Protein AF-A0A075U6Y6-F1 (afdb_monomer_lite)

Organism: NCBI:txid759620

Secondary structure (DSSP, 8-state):
--HHHHHHHHHHHHHHHHHIIIIIHHHHHHHHHHHHGGG-HHHHHHHHHHHHHHHHHHHHHHHHHHHH-

Structure (mmCIF, N/CA/C/O backbone):
data_AF-A0A075U6Y6-F1
#
_entry.id   AF-A0A075U6Y6-F1
#
loop_
_atom_site.group_PDB
_atom_site.id
_atom_site.type_symbol
_atom_site.label_atom_id
_atom_site.label_alt_id
_atom_site.label_comp_id
_atom_site.label_asym_id
_atom_site.label_entity_id
_atom_site.label_seq_id
_atom_site.pdbx_PDB_ins_code
_atom_site.Cartn_x
_atom_site.Cartn_y
_atom_site.Cartn_z
_atom_site.occupancy
_atom_site.B_iso_or_equiv
_atom_site.auth_seq_id
_atom_site.auth_comp_id
_atom_site.auth_asym_id
_atom_site.auth_atom_id
_atom_site.pdbx_PDB_model_num
ATOM 1 N N . MET A 1 1 ? 13.174 -15.291 -33.372 1.00 45.25 1 MET A N 1
ATOM 2 C CA . MET A 1 1 ? 12.200 -14.328 -32.799 1.00 45.25 1 MET A CA 1
ATOM 3 C C . MET A 1 1 ? 11.195 -14.966 -31.821 1.00 45.25 1 MET A C 1
ATOM 5 O O . MET A 1 1 ? 10.158 -14.376 -31.570 1.00 45.25 1 MET A O 1
ATOM 9 N N . MET A 1 2 ? 11.483 -16.128 -31.213 1.00 50.06 2 MET A N 1
ATOM 10 C CA . MET A 1 2 ? 10.564 -16.775 -30.252 1.00 50.06 2 MET A CA 1
ATOM 11 C C . MET A 1 2 ? 10.947 -16.511 -28.779 1.00 50.06 2 MET A C 1
ATOM 13 O O . MET A 1 2 ? 10.094 -16.513 -27.899 1.00 50.06 2 MET A O 1
ATOM 17 N N . LEU A 1 3 ? 12.223 -16.197 -28.519 1.00 51.47 3 LEU A N 1
ATOM 18 C CA . LEU A 1 3 ? 12.753 -15.880 -27.185 1.00 51.47 3 LEU A CA 1
ATOM 19 C C . LEU A 1 3 ? 12.248 -14.539 -26.624 1.00 51.47 3 LEU A C 1
ATOM 21 O O . LEU A 1 3 ? 11.992 -14.435 -25.430 1.00 51.47 3 LEU A O 1
ATOM 25 N N . THR A 1 4 ? 12.042 -13.526 -27.468 1.00 53.06 4 THR A N 1
ATOM 26 C CA . THR A 1 4 ? 11.588 -12.192 -27.035 1.00 53.06 4 THR A CA 1
ATOM 27 C C . THR A 1 4 ? 10.123 -12.180 -26.588 1.00 53.06 4 THR A C 1
ATOM 29 O O . THR A 1 4 ? 9.780 -11.506 -25.621 1.00 53.06 4 THR A O 1
ATOM 32 N N . LEU A 1 5 ? 9.265 -12.974 -27.237 1.00 49.88 5 LEU A N 1
ATOM 33 C CA . LEU A 1 5 ? 7.842 -13.112 -26.900 1.00 49.88 5 LEU A CA 1
ATOM 34 C C . LEU A 1 5 ? 7.627 -13.825 -25.554 1.00 49.88 5 LEU A C 1
ATOM 36 O O . LEU A 1 5 ? 6.776 -13.414 -24.765 1.00 49.88 5 LEU A O 1
ATOM 40 N N . SER A 1 6 ? 8.437 -14.848 -25.259 1.00 53.66 6 SER A N 1
ATOM 41 C CA . SER A 1 6 ? 8.396 -15.558 -23.974 1.00 53.66 6 SER A CA 1
ATOM 42 C C . SER A 1 6 ? 8.815 -14.657 -22.806 1.00 53.66 6 SER A C 1
ATOM 44 O O . SER A 1 6 ? 8.102 -14.603 -21.804 1.00 53.66 6 SER A O 1
ATOM 46 N N . VAL A 1 7 ? 9.905 -13.896 -22.950 1.00 53.41 7 VAL A N 1
ATOM 47 C CA . VAL A 1 7 ? 10.407 -12.990 -21.899 1.00 53.41 7 VAL A CA 1
ATOM 48 C C . VAL A 1 7 ? 9.457 -11.813 -21.652 1.00 53.41 7 VAL A C 1
ATOM 50 O O . VAL A 1 7 ? 9.257 -11.406 -20.508 1.00 53.41 7 VAL A O 1
ATOM 53 N N . ALA A 1 8 ? 8.811 -11.293 -22.700 1.00 53.38 8 ALA A N 1
ATOM 54 C CA . ALA A 1 8 ? 7.762 -10.287 -22.551 1.00 53.38 8 ALA A CA 1
ATOM 55 C C . ALA A 1 8 ? 6.555 -10.847 -21.768 1.00 53.38 8 ALA A C 1
ATOM 57 O O . ALA A 1 8 ? 6.091 -10.232 -20.813 1.00 53.38 8 ALA A O 1
ATOM 58 N N . SER A 1 9 ? 6.069 -12.048 -22.101 1.00 57.44 9 SER A N 1
ATOM 59 C CA . SER A 1 9 ? 4.911 -12.640 -21.405 1.00 57.44 9 SER A CA 1
ATOM 60 C C . SER A 1 9 ? 5.143 -12.871 -19.901 1.00 57.44 9 SER A C 1
ATOM 62 O O . SER A 1 9 ? 4.237 -12.664 -19.090 1.00 57.44 9 SER A O 1
ATOM 64 N N . THR A 1 10 ? 6.365 -13.240 -19.504 1.00 62.59 10 THR A N 1
ATOM 65 C CA . THR A 1 10 ? 6.724 -13.460 -18.096 1.00 62.59 10 THR A CA 1
ATOM 66 C C . THR A 1 10 ? 6.905 -12.151 -17.329 1.00 62.59 10 THR A C 1
ATOM 68 O O . THR A 1 10 ? 6.526 -12.084 -16.159 1.00 62.59 10 THR A O 1
ATOM 71 N N . THR A 1 11 ? 7.409 -11.097 -17.976 1.00 69.75 11 THR A N 1
ATOM 72 C CA . THR A 1 11 ? 7.573 -9.765 -17.366 1.00 69.75 11 THR A CA 1
ATOM 73 C C . THR A 1 11 ? 6.244 -9.045 -17.156 1.00 69.75 11 THR A C 1
ATOM 75 O O . THR A 1 11 ? 6.043 -8.474 -16.085 1.00 69.75 11 THR A O 1
ATOM 78 N N . TRP A 1 12 ? 5.290 -9.143 -18.087 1.00 74.12 12 TRP A N 1
ATOM 79 C CA . TRP A 1 12 ? 3.935 -8.602 -17.890 1.00 74.12 12 TRP A CA 1
ATOM 80 C C . TRP A 1 12 ? 3.207 -9.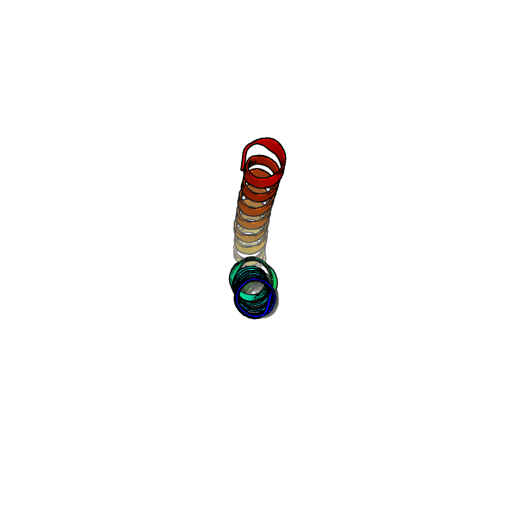272 -16.719 1.00 74.12 12 TRP A C 1
ATOM 82 O O . TRP A 1 12 ? 2.631 -8.588 -15.871 1.00 74.12 12 TRP A O 1
ATOM 92 N N . LEU A 1 13 ? 3.279 -10.605 -16.617 1.00 80.81 13 LEU A N 1
ATOM 93 C CA . LEU A 1 13 ? 2.692 -11.333 -15.490 1.00 80.81 13 LEU A CA 1
ATOM 94 C C . LEU A 1 13 ? 3.378 -10.976 -14.160 1.00 80.81 13 LEU A C 1
ATOM 96 O O . LEU A 1 13 ? 2.705 -10.850 -13.137 1.00 80.81 13 LEU A O 1
ATOM 100 N N . ALA A 1 14 ? 4.703 -10.805 -14.160 1.00 80.50 14 ALA A N 1
ATOM 101 C CA . ALA A 1 14 ? 5.447 -10.364 -12.982 1.00 80.50 14 ALA A CA 1
ATOM 102 C C . ALA A 1 14 ? 5.052 -8.939 -12.559 1.00 80.50 14 ALA A C 1
ATOM 104 O O . ALA A 1 14 ? 4.791 -8.711 -11.378 1.00 80.50 14 ALA A O 1
ATOM 105 N N . GLY A 1 15 ? 4.919 -8.012 -13.512 1.00 79.50 15 GLY A N 1
ATOM 106 C CA . GLY A 1 15 ? 4.446 -6.650 -13.265 1.00 79.50 15 GLY A CA 1
ATOM 107 C C . GLY A 1 15 ? 3.033 -6.619 -12.681 1.00 79.50 15 GLY A C 1
ATOM 108 O O . GLY A 1 15 ? 2.782 -5.913 -11.708 1.00 79.50 15 GLY A O 1
ATOM 109 N N . LEU A 1 16 ? 2.125 -7.453 -13.194 1.00 83.31 16 LEU A N 1
ATOM 110 C CA . LEU A 1 16 ? 0.750 -7.543 -12.695 1.00 83.31 16 LEU A CA 1
ATOM 111 C C . LEU A 1 16 ? 0.681 -8.141 -11.279 1.00 83.31 16 LEU A C 1
ATOM 113 O O . LEU A 1 16 ? -0.096 -7.677 -10.445 1.00 83.31 16 LEU A O 1
ATOM 117 N N . LYS A 1 17 ? 1.538 -9.124 -10.972 1.00 83.62 17 LYS A N 1
ATOM 118 C CA . LYS A 1 17 ? 1.696 -9.660 -9.609 1.00 83.62 17 LYS A CA 1
ATOM 119 C C . LYS A 1 17 ? 2.238 -8.605 -8.646 1.00 83.62 17 LYS A C 1
ATOM 121 O O . LYS A 1 17 ? 1.689 -8.450 -7.559 1.00 83.62 17 LYS A O 1
ATOM 126 N N . LEU A 1 18 ? 3.275 -7.867 -9.045 1.00 85.50 18 LEU A N 1
ATOM 127 C CA . LEU A 1 18 ? 3.843 -6.781 -8.242 1.00 85.50 18 LEU A CA 1
ATOM 128 C C . LEU A 1 18 ? 2.815 -5.674 -8.001 1.00 85.50 18 LEU A C 1
ATOM 130 O O . LEU A 1 18 ? 2.641 -5.251 -6.862 1.00 85.50 18 LEU A O 1
ATOM 134 N N . PHE A 1 19 ? 2.065 -5.275 -9.029 1.00 84.25 19 PHE A N 1
ATOM 135 C CA . PHE A 1 19 ? 0.952 -4.340 -8.885 1.00 84.25 19 PHE A CA 1
ATOM 136 C C . PHE A 1 19 ? -0.102 -4.860 -7.901 1.00 84.25 19 PHE A C 1
ATOM 138 O O . PHE A 1 19 ? -0.530 -4.131 -7.010 1.00 84.25 19 PHE A O 1
ATOM 145 N N . GLY A 1 20 ? -0.486 -6.134 -8.001 1.00 87.44 20 GLY A N 1
ATOM 146 C CA . GLY A 1 20 ? -1.408 -6.756 -7.051 1.00 87.44 20 GLY A CA 1
ATOM 147 C C . GLY A 1 20 ? -0.908 -6.684 -5.604 1.00 87.44 20 GLY A C 1
ATOM 148 O O . GLY A 1 20 ? -1.665 -6.331 -4.703 1.00 87.44 20 GLY A O 1
ATOM 149 N N . ILE A 1 21 ? 0.376 -6.958 -5.378 1.00 90.25 21 ILE A N 1
ATOM 150 C CA . ILE A 1 21 ? 0.986 -6.949 -4.040 1.00 90.25 21 ILE A CA 1
ATOM 151 C C . ILE A 1 21 ? 1.145 -5.528 -3.487 1.00 90.25 21 ILE A C 1
ATOM 153 O O . ILE A 1 21 ? 0.974 -5.328 -2.290 1.00 90.25 21 ILE A O 1
ATOM 157 N N . ILE A 1 22 ? 1.475 -4.553 -4.333 1.00 92.31 22 ILE A N 1
ATOM 158 C CA . ILE A 1 22 ? 1.795 -3.181 -3.910 1.00 92.31 22 ILE A CA 1
ATOM 159 C C . ILE A 1 22 ? 0.541 -2.297 -3.849 1.00 92.31 22 ILE A C 1
ATOM 161 O O . ILE A 1 22 ? 0.457 -1.396 -3.026 1.00 92.31 22 ILE A O 1
ATOM 165 N N . MET A 1 23 ? -0.459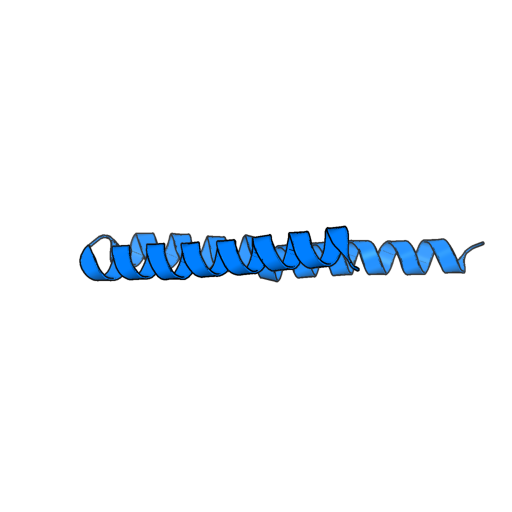 -2.539 -4.696 1.00 91.81 23 MET A N 1
ATOM 166 C CA . MET A 1 23 ? -1.653 -1.688 -4.774 1.00 91.81 23 MET A CA 1
ATOM 167 C C . MET A 1 23 ? -2.884 -2.392 -4.211 1.00 91.81 23 MET A C 1
ATOM 169 O O . MET A 1 23 ? -3.555 -1.866 -3.322 1.00 91.81 23 MET A O 1
ATOM 173 N N . VAL A 1 24 ? -3.188 -3.599 -4.693 1.00 92.31 24 VAL A N 1
ATOM 174 C CA . VAL A 1 24 ? -4.458 -4.270 -4.369 1.00 92.31 24 VAL A CA 1
ATOM 175 C C . VAL A 1 24 ? -4.458 -4.804 -2.939 1.00 92.31 24 VAL A C 1
ATOM 177 O O . VAL A 1 24 ? -5.391 -4.535 -2.182 1.00 92.31 24 VAL A O 1
ATOM 180 N N . LEU A 1 25 ? -3.408 -5.523 -2.540 1.00 93.00 25 LEU A N 1
ATOM 181 C CA . LEU A 1 25 ? -3.329 -6.128 -1.211 1.00 93.00 25 LEU A CA 1
ATOM 182 C C . LEU A 1 25 ? -3.365 -5.081 -0.076 1.00 93.00 25 LEU A C 1
ATOM 184 O O . LEU A 1 25 ? -4.180 -5.247 0.834 1.00 93.00 25 LEU A O 1
ATOM 188 N N . PRO A 1 26 ? -2.595 -3.976 -0.116 1.00 93.38 26 PRO A N 1
ATOM 189 C CA . PRO A 1 26 ? -2.640 -2.955 0.928 1.00 93.38 26 PRO A CA 1
ATOM 190 C C . PRO A 1 26 ? -3.985 -2.237 0.969 1.00 93.38 26 PRO A C 1
ATOM 192 O O . PRO A 1 26 ? -4.459 -1.903 2.049 1.00 93.38 26 PRO A O 1
ATOM 195 N N . THR A 1 27 ? -4.641 -2.066 -0.182 1.00 94.06 27 THR A N 1
ATOM 196 C CA . THR A 1 27 ? -5.991 -1.494 -0.253 1.00 94.06 27 THR A CA 1
ATOM 197 C C . THR A 1 27 ? -7.011 -2.394 0.446 1.00 94.06 27 THR A C 1
ATOM 199 O O . THR A 1 27 ? -7.810 -1.913 1.248 1.00 94.06 27 THR A O 1
ATOM 202 N N . LEU A 1 28 ? -6.962 -3.709 0.216 1.00 95.19 28 LEU A N 1
ATOM 203 C CA . LEU A 1 28 ? -7.831 -4.667 0.909 1.00 95.19 28 LEU A CA 1
ATOM 204 C C . LEU A 1 28 ? -7.579 -4.673 2.421 1.00 95.19 28 LEU A C 1
ATOM 206 O O . LEU A 1 28 ? -8.528 -4.582 3.201 1.00 95.19 28 LEU A O 1
ATOM 210 N N . ILE A 1 29 ? -6.309 -4.726 2.832 1.00 95.19 29 ILE A N 1
ATOM 211 C CA . ILE A 1 29 ? -5.909 -4.645 4.244 1.00 95.19 29 ILE A CA 1
ATOM 212 C C . ILE A 1 29 ? -6.434 -3.350 4.866 1.00 95.19 29 ILE A C 1
ATOM 214 O O . ILE A 1 29 ? -6.991 -3.366 5.966 1.00 95.19 29 ILE A O 1
ATOM 218 N N . TYR A 1 30 ? -6.309 -2.236 4.146 1.00 95.62 30 TYR A N 1
ATOM 219 C CA . TYR A 1 30 ? -6.804 -0.948 4.589 1.00 95.62 30 TYR A CA 1
ATOM 220 C C . TYR A 1 30 ? -8.317 -0.961 4.818 1.00 95.62 30 TYR A C 1
ATOM 222 O O . TYR A 1 30 ? -8.753 -0.594 5.910 1.00 95.62 30 TYR A O 1
ATOM 230 N N . PHE A 1 31 ? -9.106 -1.427 3.847 1.00 95.25 31 PHE A N 1
ATOM 231 C CA . PHE A 1 31 ? -10.566 -1.482 3.965 1.00 95.25 31 PHE A CA 1
ATOM 232 C C . PHE A 1 31 ? -11.026 -2.376 5.116 1.00 95.25 31 PHE A C 1
ATOM 234 O O . PHE A 1 31 ? -11.890 -1.969 5.895 1.00 95.25 31 PHE A O 1
ATOM 241 N N . VAL A 1 32 ? -10.428 -3.563 5.259 1.00 95.19 32 VAL A N 1
ATOM 242 C CA . VAL A 1 32 ? -10.738 -4.478 6.366 1.00 95.19 32 VAL A CA 1
ATOM 243 C C . VAL A 1 32 ? -10.396 -3.825 7.705 1.00 95.19 32 VAL A C 1
ATOM 245 O O . VAL A 1 32 ? -11.235 -3.790 8.604 1.00 95.19 32 VAL A O 1
ATOM 248 N N . GLY A 1 33 ? -9.200 -3.245 7.829 1.00 92.94 33 GLY A N 1
ATOM 249 C CA . GLY A 1 33 ? -8.785 -2.550 9.046 1.00 92.94 33 GLY A CA 1
ATOM 250 C C . GLY A 1 33 ? -9.681 -1.354 9.373 1.00 92.94 33 GLY A C 1
ATOM 251 O O . GLY A 1 33 ? -10.080 -1.184 10.523 1.00 92.94 33 GLY A O 1
ATOM 252 N N . HIS A 1 34 ? -10.071 -0.563 8.373 1.00 92.94 34 HIS A N 1
ATOM 253 C CA . HIS A 1 34 ? -10.974 0.569 8.564 1.00 92.94 34 HIS A CA 1
ATOM 254 C C . HIS A 1 34 ? -12.361 0.122 9.038 1.00 92.94 34 HIS A C 1
ATOM 256 O O . HIS A 1 34 ? -12.907 0.707 9.976 1.00 92.94 34 HIS A O 1
ATOM 262 N N . TRP A 1 35 ? -12.909 -0.935 8.437 1.00 92.56 35 TRP A N 1
ATOM 263 C CA . TRP A 1 35 ? -14.189 -1.502 8.852 1.00 92.56 35 TRP A CA 1
ATOM 264 C C . TRP A 1 35 ? -14.148 -1.992 10.306 1.00 92.56 35 TRP A C 1
ATOM 266 O O . TRP A 1 35 ? -15.033 -1.642 11.090 1.00 92.56 35 TRP A O 1
ATOM 276 N N . LEU A 1 36 ? -13.088 -2.710 10.695 1.00 93.94 36 LEU A N 1
ATOM 277 C CA . LEU A 1 36 ? -12.891 -3.196 12.066 1.00 93.94 36 LEU A CA 1
ATOM 278 C C . LEU A 1 36 ? -12.705 -2.052 13.075 1.00 93.94 36 LEU A C 1
ATOM 280 O O . LEU A 1 36 ? -13.258 -2.085 14.172 1.00 93.94 36 LEU A O 1
ATOM 284 N N . MET A 1 37 ? -11.956 -1.010 12.708 1.00 92.62 37 MET A N 1
ATOM 28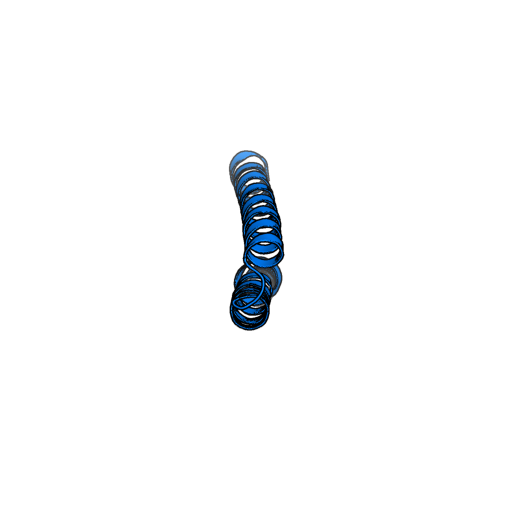5 C CA . MET A 1 37 ? -11.644 0.121 13.589 1.00 92.62 37 MET A CA 1
ATOM 286 C C . MET A 1 37 ? -12.716 1.212 13.607 1.00 92.62 37 MET A C 1
ATOM 288 O O . MET A 1 37 ? -12.535 2.233 14.272 1.00 92.62 37 MET A O 1
ATOM 292 N N . ARG A 1 38 ? -13.855 1.010 12.938 1.00 87.69 38 ARG A N 1
ATOM 293 C CA . ARG A 1 38 ? -14.945 1.994 12.875 1.00 87.69 38 ARG A CA 1
ATOM 294 C C . ARG A 1 38 ? -15.462 2.415 14.258 1.00 87.69 38 ARG A C 1
ATOM 296 O O . ARG A 1 38 ? -15.891 3.551 14.426 1.00 87.69 38 ARG A O 1
ATOM 303 N N . GLN A 1 39 ? -15.394 1.526 15.250 1.00 91.50 39 GLN A N 1
ATOM 304 C CA . GLN A 1 39 ? -15.796 1.813 16.634 1.00 91.50 39 GLN A CA 1
ATOM 305 C C . GLN A 1 39 ? -14.759 2.649 17.413 1.00 91.50 39 GLN A C 1
ATOM 307 O O . GLN A 1 39 ? -15.076 3.214 18.458 1.00 91.50 39 GLN A O 1
ATOM 312 N N . HIS A 1 40 ? -13.532 2.776 16.897 1.00 92.06 40 HIS A N 1
ATOM 313 C CA . HIS A 1 40 ? -12.420 3.488 17.524 1.00 92.06 40 HIS A CA 1
ATOM 314 C C . HIS A 1 40 ? -11.894 4.600 16.597 1.00 92.06 40 HIS A C 1
ATOM 316 O O . HIS A 1 40 ? -10.900 4.410 15.891 1.00 92.06 40 HIS A O 1
ATOM 322 N N . PRO A 1 41 ? -12.504 5.801 16.613 1.00 88.50 41 PRO A N 1
ATOM 323 C CA . PRO A 1 41 ? -12.236 6.847 15.621 1.00 88.50 41 PRO A CA 1
ATOM 324 C C . PRO A 1 41 ? -10.774 7.316 15.600 1.00 88.50 41 PRO A C 1
ATOM 326 O O . PRO A 1 41 ? -10.227 7.577 14.532 1.00 88.50 41 PRO A O 1
ATOM 329 N N . LYS A 1 42 ? -10.101 7.357 16.759 1.00 93.62 42 LYS A N 1
ATOM 330 C CA . LYS A 1 42 ? -8.670 7.699 16.834 1.00 93.62 42 LYS A CA 1
ATOM 331 C C . LYS A 1 42 ? -7.791 6.657 16.129 1.00 93.62 42 LYS A C 1
ATOM 333 O O . LYS A 1 42 ? -6.900 7.034 15.377 1.00 93.62 42 LYS A O 1
ATOM 338 N N . ALA A 1 43 ? -8.069 5.367 16.330 1.00 90.50 43 ALA A N 1
ATOM 339 C CA . ALA A 1 43 ? -7.332 4.278 15.688 1.00 90.50 43 ALA A CA 1
ATOM 340 C C . ALA A 1 43 ? -7.597 4.237 14.175 1.00 90.50 43 ALA A C 1
ATOM 342 O O . ALA A 1 43 ? -6.659 4.144 13.388 1.00 90.50 43 ALA A O 1
ATOM 343 N N . SER A 1 44 ? -8.855 4.421 13.760 1.00 92.19 44 SER A N 1
ATOM 344 C CA . SER A 1 44 ? -9.218 4.518 12.342 1.00 92.19 44 SER A CA 1
ATOM 345 C C . SER A 1 44 ? -8.522 5.688 11.638 1.00 92.19 44 SER A C 1
ATOM 347 O O . SER A 1 44 ? -8.129 5.553 10.479 1.00 92.19 44 SER A O 1
ATOM 349 N N . ASN A 1 45 ? -8.347 6.825 12.320 1.00 94.75 45 ASN A N 1
ATOM 350 C CA . ASN A 1 45 ? -7.632 7.972 11.762 1.00 94.75 45 ASN A CA 1
ATOM 351 C C . ASN A 1 45 ? -6.135 7.681 11.580 1.00 94.75 45 ASN A C 1
ATOM 353 O O . ASN A 1 45 ? -5.577 7.975 10.528 1.00 94.75 45 ASN A O 1
ATOM 357 N N . VAL A 1 46 ? -5.487 7.043 12.563 1.00 95.12 46 VAL A N 1
ATOM 358 C CA . VAL A 1 46 ? -4.089 6.596 12.417 1.00 95.12 46 VAL A CA 1
ATOM 359 C C . VAL A 1 46 ? -3.959 5.618 11.247 1.00 95.12 46 VAL A C 1
ATOM 361 O O . VAL A 1 46 ? -3.046 5.751 10.438 1.00 95.12 46 VAL A O 1
ATOM 364 N N . TRP A 1 47 ? -4.903 4.688 11.101 1.00 93.94 47 TRP A N 1
ATOM 365 C CA . TRP A 1 47 ? -4.928 3.741 9.986 1.00 93.94 47 TRP A CA 1
ATOM 366 C C . TRP A 1 47 ? -5.055 4.425 8.615 1.00 93.94 47 TRP A C 1
ATOM 368 O O . TRP A 1 47 ? -4.349 4.055 7.679 1.00 93.94 47 TRP A O 1
ATOM 378 N N . HIS A 1 48 ? -5.891 5.465 8.511 1.00 94.50 48 HIS A N 1
ATOM 379 C CA . HIS A 1 48 ? -5.982 6.316 7.317 1.00 94.50 48 HIS A CA 1
ATOM 380 C C . HIS A 1 48 ? -4.659 7.001 6.998 1.00 94.50 48 HIS A C 1
ATOM 382 O O . HIS A 1 48 ? -4.223 6.982 5.849 1.00 94.50 48 HIS A O 1
ATOM 388 N N . VAL A 1 49 ? -4.011 7.585 8.005 1.00 96.50 49 VAL A N 1
ATOM 389 C CA . VAL A 1 49 ? -2.732 8.277 7.817 1.00 96.50 49 VAL A CA 1
ATOM 390 C C . VAL A 1 49 ? -1.649 7.300 7.364 1.00 96.50 49 VAL A C 1
ATOM 392 O O . VAL A 1 49 ? -0.935 7.594 6.409 1.00 96.50 49 VAL A O 1
ATOM 395 N N . LEU A 1 50 ? -1.549 6.123 7.989 1.00 95.62 50 LEU A N 1
ATOM 396 C CA . LEU A 1 50 ? -0.569 5.100 7.610 1.00 95.62 50 LEU A CA 1
ATOM 397 C C . LEU A 1 50 ? -0.778 4.614 6.173 1.00 95.62 50 LEU A C 1
ATOM 399 O O . LEU A 1 50 ? 0.183 4.535 5.408 1.00 95.62 50 LEU A O 1
ATOM 403 N N . PHE A 1 51 ? -2.024 4.338 5.787 1.00 96.25 51 PHE A N 1
ATOM 404 C CA . PHE A 1 51 ? -2.336 3.945 4.417 1.00 96.25 51 PHE A CA 1
ATOM 405 C C . PHE A 1 51 ? -2.059 5.075 3.417 1.00 96.25 51 PHE A C 1
ATOM 407 O O . PHE A 1 51 ? -1.436 4.840 2.384 1.00 96.25 51 PHE A O 1
ATOM 414 N N . GLY A 1 52 ? -2.440 6.313 3.737 1.00 95.50 52 GLY A N 1
ATOM 415 C CA . GLY A 1 52 ? -2.156 7.477 2.897 1.00 95.50 52 GLY A CA 1
ATOM 416 C C . GLY A 1 52 ? -0.656 7.706 2.684 1.00 95.50 52 GLY A C 1
ATOM 417 O O . GLY A 1 52 ? -0.226 7.931 1.553 1.00 95.50 52 GLY A O 1
ATOM 418 N N . LEU A 1 53 ? 0.154 7.582 3.741 1.00 97.69 53 LEU A N 1
ATOM 419 C CA . LEU A 1 53 ? 1.616 7.672 3.655 1.00 97.69 53 LEU A CA 1
ATOM 420 C C . LEU A 1 53 ? 2.207 6.555 2.794 1.00 97.69 53 LEU A C 1
ATOM 422 O O . LEU A 1 53 ? 3.072 6.820 1.960 1.00 97.69 53 LEU A O 1
ATOM 426 N N . TYR A 1 54 ? 1.723 5.323 2.958 1.00 96.12 54 TYR A N 1
ATOM 427 C CA . TYR A 1 54 ? 2.129 4.205 2.111 1.00 96.12 54 TYR A CA 1
ATOM 428 C C . TYR A 1 54 ? 1.852 4.494 0.628 1.00 96.12 54 TYR A C 1
ATOM 430 O O . TYR A 1 54 ? 2.758 4.383 -0.199 1.00 96.12 54 TYR A O 1
ATOM 438 N N . MET A 1 55 ? 0.635 4.937 0.298 1.00 95.75 55 MET A N 1
ATOM 439 C CA . MET A 1 55 ? 0.255 5.261 -1.081 1.00 95.75 55 MET A CA 1
ATOM 440 C C . MET A 1 55 ? 1.098 6.399 -1.660 1.00 95.75 55 MET A C 1
ATOM 442 O O . MET A 1 55 ? 1.483 6.341 -2.827 1.00 95.75 55 MET A O 1
ATOM 446 N N . LEU A 1 56 ? 1.437 7.404 -0.848 1.00 96.56 56 LEU A N 1
ATOM 447 C CA . LEU A 1 56 ? 2.320 8.490 -1.264 1.00 96.56 56 LEU A CA 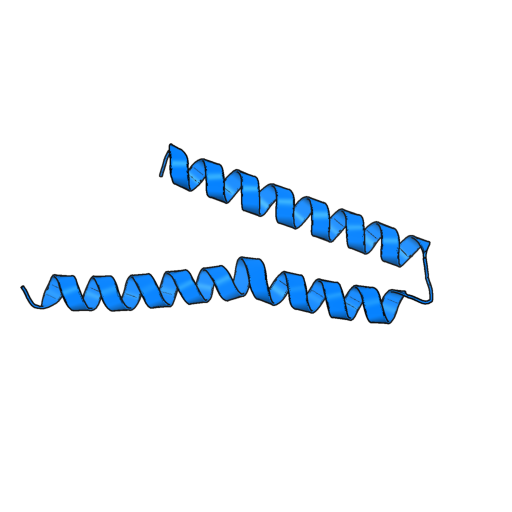1
ATOM 448 C C . LEU A 1 56 ? 3.724 7.977 -1.608 1.00 96.56 56 LEU A C 1
ATOM 450 O O . LEU A 1 56 ? 4.267 8.347 -2.647 1.00 96.56 56 LEU A O 1
ATOM 454 N N . ILE A 1 57 ? 4.300 7.101 -0.778 1.00 95.31 57 ILE A N 1
ATOM 455 C CA . ILE A 1 57 ? 5.618 6.502 -1.039 1.00 95.31 57 ILE A CA 1
ATOM 456 C C . ILE A 1 57 ? 5.582 5.682 -2.329 1.00 95.31 57 ILE A C 1
ATOM 458 O O . ILE A 1 57 ? 6.443 5.866 -3.187 1.00 95.31 57 ILE A O 1
ATOM 462 N N . VAL A 1 58 ? 4.581 4.813 -2.494 1.00 93.25 58 VAL A N 1
ATOM 463 C CA . VAL A 1 58 ? 4.419 4.000 -3.710 1.00 93.25 58 VAL A CA 1
ATOM 464 C C . VAL A 1 58 ? 4.300 4.887 -4.947 1.00 93.25 58 VAL A C 1
ATOM 466 O O . VAL A 1 58 ? 4.946 4.616 -5.956 1.00 93.25 58 VAL A O 1
ATOM 469 N N . PHE A 1 59 ? 3.525 5.967 -4.868 1.00 92.31 59 PHE A N 1
ATOM 470 C CA . PHE A 1 59 ? 3.370 6.912 -5.968 1.00 92.31 59 PHE A CA 1
ATOM 471 C C . PHE A 1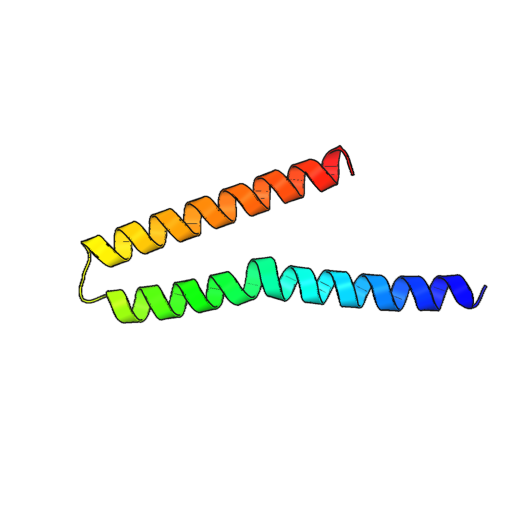 59 ? 4.688 7.615 -6.319 1.00 92.31 59 PHE A C 1
ATOM 473 O O . PHE A 1 59 ? 5.068 7.643 -7.488 1.00 92.31 59 PHE A O 1
ATOM 480 N N . VAL A 1 60 ? 5.423 8.122 -5.323 1.00 95.56 60 VAL A N 1
ATOM 481 C CA . VAL A 1 60 ? 6.736 8.760 -5.530 1.00 95.56 60 VAL A CA 1
ATOM 482 C C . VAL A 1 60 ? 7.735 7.779 -6.139 1.00 95.56 60 VAL A C 1
ATOM 484 O O . VAL A 1 60 ? 8.440 8.137 -7.079 1.00 95.56 60 VAL A O 1
ATOM 487 N N . MET A 1 61 ? 7.773 6.536 -5.658 1.00 92.00 61 MET A N 1
ATOM 488 C CA . MET A 1 61 ? 8.640 5.497 -6.221 1.00 92.00 61 MET A CA 1
ATOM 489 C C . MET A 1 61 ? 8.235 5.137 -7.652 1.00 92.00 61 MET A C 1
ATOM 491 O O . MET A 1 61 ? 9.100 4.968 -8.507 1.00 92.00 61 MET A O 1
ATOM 495 N N . GLY A 1 62 ? 6.933 5.087 -7.940 1.00 88.25 62 GLY A N 1
ATOM 496 C CA . GLY A 1 62 ? 6.419 4.896 -9.294 1.00 88.25 62 GLY A CA 1
ATOM 497 C C . GLY A 1 62 ? 6.854 6.014 -10.241 1.00 88.25 62 GLY A C 1
ATOM 498 O O . GLY A 1 62 ? 7.332 5.732 -11.337 1.00 88.25 62 GLY A O 1
ATOM 499 N N . LEU A 1 63 ? 6.764 7.274 -9.806 1.00 92.19 63 LEU A N 1
ATOM 500 C CA . LEU A 1 63 ? 7.269 8.417 -10.572 1.00 92.19 63 LEU A CA 1
ATOM 501 C C . LEU A 1 63 ? 8.788 8.363 -10.754 1.00 92.19 63 LEU A C 1
ATOM 503 O O . LEU A 1 63 ? 9.277 8.644 -11.843 1.00 92.19 63 LEU A O 1
ATOM 507 N N . TYR A 1 64 ? 9.532 7.990 -9.712 1.00 93.06 64 TYR A N 1
ATOM 508 C CA . TYR A 1 64 ? 10.984 7.855 -9.787 1.00 93.06 64 TYR A CA 1
ATOM 509 C C . TYR A 1 64 ? 11.394 6.824 -10.844 1.00 93.06 64 TYR A C 1
ATOM 511 O O . TYR A 1 64 ? 12.207 7.140 -11.707 1.00 93.06 64 TYR A O 1
ATOM 519 N N . VAL A 1 65 ? 10.780 5.637 -10.827 1.00 87.81 65 VAL A N 1
ATOM 520 C CA . VAL A 1 65 ? 11.020 4.598 -11.840 1.00 87.81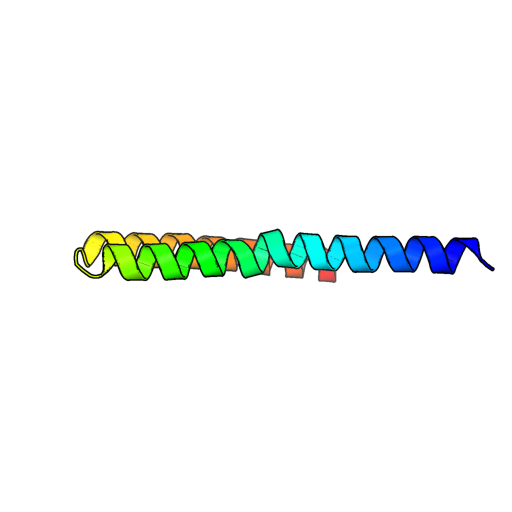 65 VAL A CA 1
ATOM 521 C C . VAL A 1 65 ? 10.585 5.066 -13.228 1.00 87.81 65 VAL A C 1
ATOM 523 O O . VAL A 1 65 ? 11.286 4.803 -14.189 1.00 87.81 65 VAL A O 1
ATOM 526 N N . LEU A 1 66 ? 9.471 5.790 -13.358 1.00 87.56 66 LEU A N 1
ATOM 527 C CA . LEU A 1 66 ? 9.007 6.273 -14.662 1.00 87.56 66 LEU A CA 1
ATOM 528 C C . LEU A 1 66 ? 9.951 7.311 -15.296 1.00 87.56 66 LEU A C 1
ATOM 530 O O . LEU A 1 66 ? 10.049 7.380 -16.517 1.00 87.56 66 LEU A O 1
ATOM 534 N N . ILE A 1 67 ? 10.587 8.154 -14.478 1.00 91.94 67 ILE A N 1
ATOM 535 C CA . ILE A 1 67 ? 11.454 9.244 -14.950 1.00 91.94 67 ILE A CA 1
ATOM 536 C C . ILE A 1 67 ? 12.903 8.773 -15.131 1.00 91.94 67 ILE A C 1
ATOM 538 O O . ILE A 1 67 ? 13.582 9.246 -16.041 1.00 91.94 67 ILE A O 1
ATOM 542 N N . TRP A 1 68 ? 13.385 7.885 -14.256 1.00 88.00 68 TRP A N 1
ATOM 543 C CA . TRP A 1 68 ? 14.807 7.538 -14.139 1.00 88.00 68 TRP A CA 1
ATOM 544 C C . TRP A 1 68 ? 15.129 6.047 -14.314 1.00 88.00 68 TRP A C 1
ATOM 546 O O . TRP A 1 68 ? 16.313 5.707 -14.357 1.00 88.00 68 TRP A O 1
ATOM 556 N N . GLY A 1 69 ? 14.124 5.169 -14.350 1.00 61.06 69 GLY A N 1
ATOM 557 C CA . GLY A 1 69 ? 14.272 3.723 -14.569 1.00 61.06 69 GLY A CA 1
ATOM 558 C C . GLY A 1 69 ? 14.085 3.328 -16.026 1.00 61.06 69 GLY A C 1
ATOM 559 O O . GLY A 1 69 ? 14.663 2.282 -16.395 1.00 61.06 69 GLY A O 1
#

Foldseek 3Di:
DVVVVVVVVVVVVVVVVVCCVLPVVLVVVLVVQLVVCVVPVVSNVVSVVVSVVSVVVVVVVVVCVVVPD

Radius of gyration: 17.07 Å; chains: 1; bounding box: 31×26×50 Å

Sequence (69 aa):
MMLTLSVASTTWLAGLKLFGIIMVLPTLIYFVGHWLMRQHPKASNVWHVLFGLYMLIVFVMGLYVLIWG

pLDDT: mean 85.08, std 14.7, range [45.25, 97.69]